Protein AF-A0A9P7C5D3-F1 (afdb_monomer_lite)

pLDDT: mean 80.82, std 14.63, range [47.78, 97.31]

Secondary structure (DSSP, 8-state):
--TTTTTT--SEEEEETTEEEEE--------HHHHTTEEEEEEEEPPTTT-SBEEEEEEE-PPPPP-STT-S---HHHHT-HHHHHTT--

Sequence (90 aa):
MTLNDLIGVPTFEHSQANAFISSVIDYVYVGTEILHKLRNMQITRLHHTWSDHSILQISFTAGRSPTGPGLWRANPVYVTHTTLQEQINS

Structure (mmCIF, N/CA/C/O backbone):
data_AF-A0A9P7C5D3-F1
#
_entry.id   AF-A0A9P7C5D3-F1
#
loop_
_atom_site.group_PDB
_atom_site.id
_atom_site.type_symbol
_atom_site.label_atom_id
_atom_site.label_alt_id
_atom_site.label_comp_id
_atom_site.label_asym_id
_atom_site.label_entity_id
_atom_site.label_seq_id
_atom_site.pdbx_PDB_ins_code
_atom_site.Cartn_x
_atom_site.Cartn_y
_atom_site.Cartn_z
_atom_site.occupancy
_atom_site.B_iso_or_equiv
_atom_site.auth_seq_id
_atom_site.auth_comp_id
_atom_site.auth_asym_id
_atom_site.auth_atom_id
_atom_site.pdbx_PDB_model_num
ATOM 1 N N . MET A 1 1 ? 5.942 -12.297 7.111 1.00 47.78 1 MET A N 1
ATOM 2 C CA . MET A 1 1 ? 6.081 -11.051 6.345 1.00 47.78 1 MET A CA 1
ATOM 3 C C . MET A 1 1 ? 6.360 -9.954 7.355 1.00 47.78 1 MET A C 1
ATOM 5 O O . MET A 1 1 ? 5.492 -9.654 8.169 1.00 47.78 1 MET A O 1
ATOM 9 N N . THR A 1 2 ? 7.607 -9.505 7.439 1.00 56.53 2 THR A N 1
ATOM 10 C CA . THR A 1 2 ? 7.989 -8.371 8.283 1.00 56.53 2 THR A CA 1
ATOM 11 C C . THR A 1 2 ? 7.490 -7.079 7.632 1.00 56.53 2 THR A C 1
ATOM 13 O O . THR A 1 2 ? 7.268 -7.035 6.422 1.00 56.53 2 THR A O 1
ATOM 16 N N . LEU A 1 3 ? 7.279 -6.026 8.425 1.00 62.97 3 LEU A N 1
ATOM 17 C CA . LEU A 1 3 ? 6.712 -4.749 7.964 1.00 62.97 3 LEU A CA 1
ATOM 18 C C . LEU A 1 3 ? 7.494 -4.115 6.789 1.00 62.97 3 LEU A C 1
ATOM 20 O O . LEU A 1 3 ? 6.956 -3.298 6.053 1.00 62.97 3 LEU A O 1
ATOM 24 N N . ASN A 1 4 ? 8.750 -4.513 6.590 1.00 65.56 4 ASN A N 1
ATOM 25 C CA . ASN A 1 4 ? 9.668 -3.871 5.658 1.00 65.56 4 ASN A CA 1
ATOM 26 C C . ASN A 1 4 ? 10.023 -4.734 4.439 1.00 65.56 4 ASN A C 1
ATOM 28 O O . ASN A 1 4 ? 10.822 -4.300 3.616 1.00 65.56 4 ASN A O 1
ATOM 32 N N . ASP A 1 5 ? 9.426 -5.921 4.286 1.00 76.31 5 ASP A N 1
ATOM 33 C CA . ASP A 1 5 ? 9.781 -6.866 3.210 1.00 76.31 5 ASP A CA 1
ATOM 34 C C . ASP A 1 5 ? 9.487 -6.323 1.795 1.00 76.31 5 ASP A C 1
ATOM 36 O O . ASP A 1 5 ? 9.971 -6.871 0.809 1.00 76.31 5 ASP A O 1
ATOM 40 N N . LEU A 1 6 ? 8.686 -5.257 1.684 1.00 84.50 6 LEU A N 1
ATOM 41 C CA . LEU A 1 6 ? 8.295 -4.633 0.414 1.00 84.50 6 LEU A CA 1
ATOM 42 C C . LEU A 1 6 ? 9.035 -3.317 0.128 1.00 84.50 6 LEU A C 1
ATOM 44 O O . LEU A 1 6 ? 8.803 -2.694 -0.909 1.00 84.50 6 LEU A O 1
ATOM 48 N N . ILE A 1 7 ? 9.920 -2.877 1.02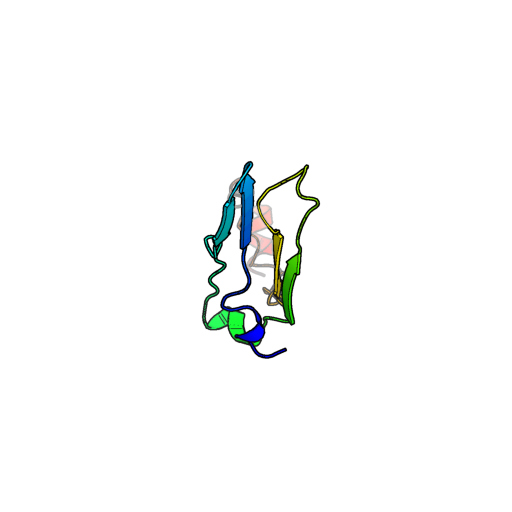7 1.00 84.19 7 ILE A N 1
ATOM 49 C CA . ILE A 1 7 ? 10.716 -1.667 0.808 1.00 84.19 7 ILE A CA 1
ATOM 50 C C . ILE A 1 7 ? 11.676 -1.920 -0.356 1.00 84.19 7 ILE A C 1
ATOM 52 O O . ILE A 1 7 ? 12.467 -2.858 -0.329 1.00 84.19 7 ILE A O 1
ATOM 56 N N . GLY A 1 8 ? 11.613 -1.062 -1.375 1.00 87.88 8 GLY A N 1
ATOM 57 C CA . GLY A 1 8 ? 12.469 -1.166 -2.559 1.00 87.88 8 GLY A CA 1
ATOM 58 C C . GLY A 1 8 ? 11.876 -1.984 -3.707 1.00 87.88 8 GLY A C 1
ATOM 59 O O . GLY A 1 8 ? 12.486 -2.033 -4.772 1.00 87.88 8 GLY A O 1
ATOM 60 N N . VAL A 1 9 ? 10.696 -2.593 -3.534 1.00 92.81 9 VAL A N 1
ATOM 61 C CA . VAL A 1 9 ? 9.984 -3.250 -4.639 1.00 92.81 9 VAL A CA 1
ATOM 62 C C . VAL A 1 9 ? 9.441 -2.176 -5.591 1.00 92.81 9 VAL A C 1
ATOM 64 O O . VAL A 1 9 ? 8.699 -1.302 -5.134 1.00 92.81 9 VAL A O 1
ATOM 67 N N . PRO A 1 10 ? 9.773 -2.219 -6.895 1.00 94.75 10 PRO A N 1
ATOM 68 C CA . PRO A 1 10 ? 9.307 -1.228 -7.855 1.00 94.75 10 PRO A CA 1
ATOM 69 C C . PRO A 1 10 ? 7.786 -1.129 -7.934 1.00 94.75 10 PRO A C 1
ATOM 71 O O . PRO A 1 10 ? 7.068 -2.128 -8.050 1.00 94.75 10 PRO A O 1
ATOM 74 N N . THR A 1 11 ? 7.295 0.106 -7.907 1.00 96.81 11 THR A N 1
ATOM 75 C CA . THR A 1 11 ? 5.868 0.415 -8.050 1.00 96.81 11 THR A CA 1
ATOM 76 C C . THR A 1 11 ? 5.552 0.988 -9.419 1.00 96.81 11 THR A C 1
ATOM 78 O O . THR A 1 11 ? 4.399 0.951 -9.827 1.00 96.81 11 THR A O 1
ATOM 81 N N . PHE A 1 12 ? 6.574 1.433 -10.145 1.00 96.56 12 PHE A N 1
ATOM 82 C CA . PHE A 1 12 ? 6.500 1.900 -11.515 1.00 96.56 12 PHE A CA 1
ATOM 83 C C . PHE A 1 12 ? 7.574 1.208 -12.347 1.00 96.56 12 PHE A C 1
ATOM 85 O O . PHE A 1 12 ? 8.747 1.169 -11.963 1.00 96.56 12 PHE A O 1
ATOM 92 N N . GLU A 1 13 ? 7.181 0.686 -13.502 1.00 95.12 13 GLU A N 1
ATOM 93 C CA . GLU A 1 13 ? 8.108 0.157 -14.489 1.00 95.12 13 GLU A CA 1
ATOM 94 C C . GLU A 1 13 ? 7.635 0.492 -15.899 1.00 95.12 13 GLU A C 1
ATOM 96 O O . GLU A 1 13 ? 6.535 0.114 -16.314 1.00 95.12 13 GLU A O 1
ATOM 101 N N . HIS A 1 14 ? 8.516 1.128 -16.661 1.00 90.25 14 HIS A N 1
ATOM 102 C CA . HIS A 1 14 ? 8.264 1.525 -18.035 1.00 90.25 14 HIS A CA 1
ATOM 103 C C . HIS A 1 14 ? 9.378 1.000 -18.939 1.00 90.25 14 HIS A C 1
ATOM 105 O O . HIS A 1 14 ? 10.565 1.191 -18.666 1.00 90.25 14 HIS A O 1
ATOM 111 N N . SER A 1 15 ? 8.997 0.334 -20.029 1.00 87.25 15 SER A N 1
ATOM 112 C CA . SER A 1 15 ? 9.936 -0.139 -21.043 1.00 87.25 15 SER A CA 1
ATOM 113 C C . SER A 1 15 ? 9.733 0.645 -22.329 1.00 87.25 15 SER A C 1
ATOM 115 O O . SER A 1 15 ? 8.641 0.654 -22.894 1.00 87.25 15 SER A O 1
ATOM 117 N N . GLN A 1 16 ? 10.796 1.292 -22.798 1.00 82.44 16 GLN A N 1
ATOM 118 C CA . GLN A 1 16 ? 10.793 2.045 -24.043 1.00 82.44 16 GLN A CA 1
ATOM 119 C C . GLN A 1 16 ? 12.023 1.655 -24.851 1.00 82.44 16 GLN A C 1
ATOM 121 O O . GLN A 1 16 ? 13.123 1.865 -24.366 1.00 82.44 16 GLN A O 1
ATOM 126 N N . ALA A 1 17 ? 11.824 1.116 -26.059 1.00 78.69 17 ALA A N 1
ATOM 127 C CA . ALA A 1 17 ? 12.789 0.777 -27.123 1.00 78.69 17 ALA A CA 1
A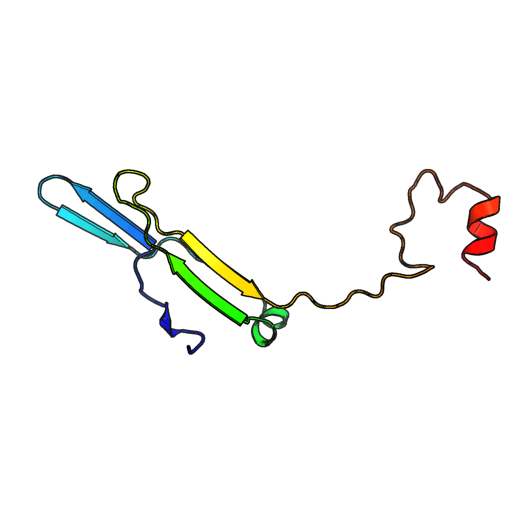TOM 128 C C . ALA A 1 17 ? 14.186 0.235 -26.725 1.00 78.69 17 ALA A C 1
ATOM 130 O O . ALA A 1 17 ? 14.529 -0.860 -27.147 1.00 78.69 17 ALA A O 1
ATOM 131 N N . ASN A 1 18 ? 14.983 0.962 -25.937 1.00 83.69 18 ASN A N 1
ATOM 132 C CA . ASN A 1 18 ? 16.336 0.605 -25.495 1.00 83.69 18 ASN A CA 1
ATOM 133 C C . ASN A 1 18 ? 16.577 0.786 -23.979 1.00 83.69 18 ASN A C 1
ATOM 135 O O . ASN A 1 18 ? 17.718 0.704 -23.530 1.00 83.69 18 ASN A O 1
ATOM 139 N N . ALA A 1 19 ? 15.540 1.066 -23.186 1.00 84.44 19 ALA A N 1
ATOM 140 C CA . ALA A 1 19 ? 15.653 1.314 -21.755 1.00 84.44 19 ALA A CA 1
ATOM 141 C C . ALA A 1 19 ? 14.499 0.673 -20.974 1.00 84.44 19 ALA A C 1
ATOM 143 O O . ALA A 1 19 ? 13.337 0.700 -21.385 1.00 84.44 19 ALA A O 1
ATOM 144 N N . PHE A 1 20 ? 14.843 0.122 -19.813 1.00 89.62 20 PHE A N 1
ATOM 145 C CA . PHE A 1 20 ? 13.895 -0.278 -18.785 1.00 89.62 20 PHE A CA 1
ATOM 146 C C . PHE A 1 20 ? 14.094 0.644 -17.588 1.00 89.62 20 PHE A C 1
ATOM 148 O O . PHE A 1 20 ? 15.180 0.693 -17.008 1.00 89.62 20 PHE A O 1
ATOM 155 N N . ILE A 1 21 ? 13.059 1.405 -17.258 1.00 91.81 21 ILE A N 1
ATOM 156 C CA . ILE A 1 21 ? 13.036 2.297 -16.105 1.00 91.81 21 ILE A CA 1
ATOM 157 C C . ILE A 1 21 ? 12.201 1.613 -15.037 1.00 91.81 21 ILE A C 1
ATOM 159 O O . ILE A 1 21 ? 11.084 1.184 -15.309 1.00 91.81 21 ILE A O 1
ATOM 163 N N . SER A 1 22 ? 12.745 1.529 -13.829 1.00 94.81 22 SER A N 1
ATOM 164 C CA . SER A 1 22 ? 12.087 0.927 -12.677 1.00 94.81 22 SER A CA 1
ATOM 165 C C . SER A 1 22 ? 12.329 1.806 -11.460 1.00 94.81 22 SER A C 1
ATOM 167 O O . SER A 1 22 ? 13.470 2.193 -11.188 1.00 94.81 22 SER A O 1
ATOM 169 N N . SER A 1 23 ? 11.259 2.185 -10.768 1.00 95.94 23 SER A N 1
ATOM 170 C CA . SER A 1 23 ? 11.334 3.101 -9.634 1.00 95.94 23 SER A CA 1
ATOM 171 C C . SER A 1 23 ? 10.276 2.801 -8.573 1.00 95.94 23 SER A C 1
ATOM 173 O O . SER A 1 23 ? 9.252 2.157 -8.814 1.00 95.94 23 SER A O 1
ATOM 175 N N . VAL A 1 24 ? 10.559 3.265 -7.356 1.00 96.75 24 VAL A N 1
ATOM 176 C CA . VAL A 1 24 ? 9.647 3.216 -6.209 1.00 96.75 24 VAL A CA 1
ATOM 177 C C . VAL A 1 24 ? 9.142 4.633 -5.981 1.00 96.75 24 VAL A C 1
ATOM 179 O O . VAL A 1 24 ? 9.855 5.468 -5.420 1.00 96.75 24 VAL A O 1
ATOM 182 N N . ILE A 1 25 ? 7.947 4.928 -6.484 1.00 95.94 25 ILE A N 1
ATOM 183 C CA . ILE A 1 25 ? 7.379 6.286 -6.458 1.00 95.94 25 ILE A CA 1
ATOM 184 C C . ILE A 1 25 ? 6.014 6.358 -5.772 1.00 95.94 25 ILE A C 1
ATOM 186 O O . ILE A 1 25 ? 5.566 7.450 -5.434 1.00 95.94 25 ILE A O 1
ATOM 190 N N . ASP A 1 26 ? 5.404 5.208 -5.488 1.00 95.56 26 ASP A N 1
ATOM 191 C CA . ASP A 1 26 ? 4.124 5.103 -4.796 1.00 95.56 26 ASP A CA 1
ATOM 192 C C . ASP A 1 26 ? 4.341 4.633 -3.355 1.00 95.56 26 ASP A C 1
ATOM 194 O O . ASP A 1 26 ? 5.029 3.643 -3.104 1.00 95.56 26 ASP A O 1
ATOM 198 N N . TYR A 1 27 ? 3.738 5.338 -2.396 1.00 92.94 27 TYR A N 1
ATOM 199 C CA . TYR A 1 27 ? 3.926 5.082 -0.969 1.00 92.94 27 TYR A CA 1
ATOM 200 C C . TYR A 1 27 ? 2.597 5.122 -0.220 1.00 92.94 27 TYR A C 1
ATOM 202 O O . TYR A 1 27 ? 1.743 5.971 -0.474 1.00 92.94 27 TYR A O 1
ATOM 210 N N . VAL A 1 28 ? 2.448 4.231 0.761 1.00 90.94 28 VAL A N 1
ATOM 211 C CA . VAL A 1 28 ? 1.328 4.235 1.707 1.00 90.94 28 VAL A CA 1
ATOM 212 C C . VAL A 1 28 ? 1.890 4.395 3.112 1.00 90.94 28 VAL A C 1
ATOM 214 O O . VAL A 1 28 ? 2.617 3.532 3.600 1.00 90.94 28 VAL A O 1
ATOM 217 N N . TYR A 1 29 ? 1.539 5.498 3.770 1.00 89.00 29 TYR A N 1
ATOM 218 C CA . TYR A 1 29 ? 1.922 5.772 5.153 1.00 89.00 29 TYR A CA 1
ATOM 219 C C . TYR A 1 29 ? 0.750 5.485 6.087 1.00 89.00 29 TYR A C 1
ATOM 221 O O . TYR A 1 29 ? -0.396 5.821 5.791 1.00 89.00 29 TYR A O 1
ATOM 229 N N . VAL A 1 30 ? 1.040 4.880 7.237 1.00 86.81 30 VAL A N 1
ATOM 230 C CA . VAL A 1 30 ? 0.044 4.573 8.269 1.00 86.81 30 VAL A CA 1
ATOM 231 C C . VAL A 1 30 ? 0.488 5.142 9.609 1.00 86.81 30 VAL A C 1
ATOM 233 O O . VAL A 1 30 ? 1.674 5.145 9.932 1.00 86.81 30 VAL A O 1
ATOM 236 N N . GLY A 1 31 ? -0.473 5.625 10.398 1.00 88.75 31 GLY A N 1
ATOM 237 C CA . GLY A 1 31 ? -0.200 6.081 11.758 1.00 88.75 31 GLY A CA 1
ATOM 238 C C . GLY A 1 31 ? 0.232 4.928 12.666 1.00 88.75 31 GLY A C 1
ATOM 239 O O . GLY A 1 31 ? -0.188 3.781 12.481 1.00 88.75 31 GLY A O 1
ATOM 240 N N . THR A 1 32 ? 1.015 5.245 13.696 1.00 87.62 32 THR A N 1
ATOM 241 C CA . THR A 1 32 ? 1.461 4.309 14.746 1.00 87.62 32 THR A CA 1
ATOM 242 C C . THR A 1 32 ? 0.299 3.532 15.370 1.00 87.62 32 THR A C 1
ATOM 244 O O . THR A 1 32 ? 0.399 2.330 15.615 1.00 87.62 32 THR A O 1
ATOM 247 N N . GLU A 1 33 ? -0.855 4.184 15.506 1.00 84.88 33 GLU A N 1
ATOM 248 C CA . GLU A 1 33 ? -2.090 3.612 16.061 1.00 84.88 33 GLU A CA 1
ATOM 249 C C . GLU A 1 33 ? -2.723 2.518 15.183 1.00 84.88 33 GLU A C 1
ATOM 251 O O . GLU A 1 33 ? -3.553 1.734 15.644 1.00 84.88 33 GLU A O 1
ATOM 256 N N . ILE A 1 34 ? -2.388 2.482 13.892 1.00 85.75 34 ILE A N 1
ATOM 257 C CA . ILE A 1 34 ? -2.913 1.512 12.919 1.00 85.75 34 ILE A CA 1
ATOM 258 C C . ILE A 1 34 ? -1.920 0.365 12.723 1.00 85.75 34 ILE A C 1
ATOM 260 O O . ILE A 1 34 ? -2.318 -0.730 12.328 1.00 85.75 34 ILE A O 1
ATOM 264 N N . LEU A 1 35 ? -0.646 0.575 13.064 1.00 87.56 35 LEU A N 1
ATOM 265 C CA . LEU A 1 35 ? 0.434 -0.369 12.801 1.00 87.56 35 LEU A CA 1
ATOM 266 C C . LEU A 1 35 ? 0.170 -1.759 13.397 1.00 87.56 35 LEU A C 1
ATOM 268 O O . LEU A 1 35 ? 0.290 -2.767 12.708 1.00 87.56 35 LEU A O 1
ATOM 272 N N . HIS A 1 36 ? -0.285 -1.814 14.649 1.00 87.31 36 HIS A N 1
ATOM 273 C CA . HIS A 1 36 ? -0.621 -3.070 15.330 1.00 87.31 36 HIS A CA 1
ATOM 274 C C . HIS A 1 36 ? -1.897 -3.746 14.793 1.00 87.31 36 HIS A C 1
ATOM 276 O O . HIS A 1 36 ? -2.198 -4.885 15.147 1.00 87.31 36 HIS A O 1
ATOM 282 N N . LYS A 1 37 ? -2.672 -3.049 13.953 1.00 90.00 37 LYS A N 1
ATOM 283 C CA . LYS A 1 37 ? -3.892 -3.558 13.310 1.00 90.00 37 LYS A CA 1
ATOM 284 C C . LYS A 1 37 ? -3.651 -3.991 11.870 1.00 90.00 37 LYS A C 1
ATOM 286 O O . LYS A 1 37 ? -4.566 -4.552 11.263 1.00 90.00 37 LYS A O 1
ATOM 291 N N . LEU A 1 38 ? -2.468 -3.733 11.319 1.00 90.69 38 LEU A N 1
ATOM 292 C CA . LEU A 1 38 ? -2.106 -4.125 9.968 1.00 90.69 38 LEU A CA 1
ATOM 293 C C . LEU A 1 38 ? -2.072 -5.655 9.863 1.00 90.69 38 LEU A C 1
ATOM 295 O O . LEU A 1 38 ? -1.511 -6.348 10.709 1.00 90.69 38 LEU A O 1
ATOM 299 N N . ARG A 1 39 ? -2.732 -6.188 8.838 1.00 91.50 39 ARG A N 1
ATOM 300 C CA . ARG A 1 39 ? -2.866 -7.630 8.592 1.00 91.50 39 ARG A CA 1
ATOM 301 C C . ARG A 1 39 ? -2.077 -8.077 7.385 1.00 91.50 39 ARG A C 1
ATOM 303 O O . ARG A 1 39 ? -1.492 -9.152 7.421 1.00 91.50 39 ARG A O 1
ATOM 310 N N . ASN A 1 40 ? -2.092 -7.271 6.331 1.00 89.75 40 ASN A N 1
ATOM 311 C CA . ASN A 1 40 ? -1.418 -7.605 5.092 1.00 89.75 40 ASN A CA 1
ATOM 312 C C . ASN A 1 40 ? -0.967 -6.346 4.356 1.00 89.75 40 ASN A C 1
ATOM 314 O O . ASN A 1 40 ? -1.633 -5.309 4.424 1.00 89.75 40 ASN A O 1
ATOM 318 N N . MET A 1 41 ? 0.131 -6.483 3.622 1.00 91.69 41 MET A N 1
ATOM 319 C CA . MET A 1 41 ? 0.601 -5.530 2.627 1.00 91.69 41 MET A CA 1
ATOM 320 C C . MET A 1 41 ? 1.001 -6.306 1.384 1.00 91.69 41 MET A C 1
ATOM 322 O O . MET A 1 41 ? 1.621 -7.362 1.485 1.00 91.69 41 MET A O 1
ATOM 326 N N . GLN A 1 42 ? 0.647 -5.794 0.217 1.00 93.19 42 GLN A N 1
ATOM 327 C CA . GLN A 1 42 ? 0.930 -6.464 -1.040 1.00 93.19 42 GLN A CA 1
ATOM 328 C C . GLN A 1 42 ? 1.151 -5.442 -2.146 1.00 93.19 42 GLN A C 1
ATOM 330 O O . GLN A 1 42 ? 0.448 -4.436 -2.223 1.00 93.19 42 GLN A O 1
ATOM 335 N N . ILE A 1 43 ? 2.096 -5.749 -3.027 1.00 95.25 43 ILE A N 1
ATO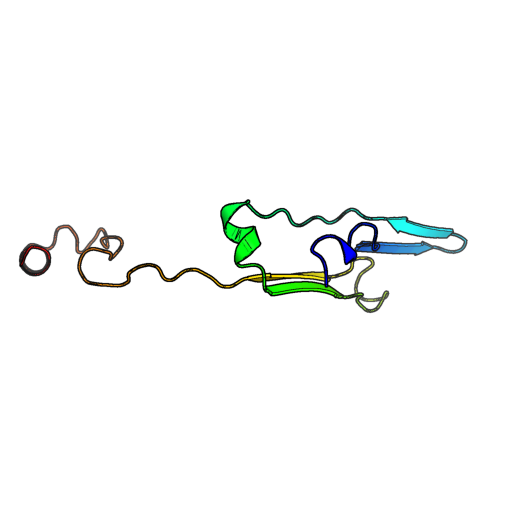M 336 C CA . ILE A 1 43 ? 2.275 -5.068 -4.304 1.00 95.25 43 ILE A CA 1
ATOM 337 C C . ILE A 1 43 ? 1.873 -6.059 -5.392 1.00 95.25 43 ILE A C 1
ATOM 339 O O . ILE A 1 43 ? 2.377 -7.181 -5.431 1.00 95.25 43 ILE A O 1
ATOM 343 N N . THR A 1 44 ? 0.933 -5.666 -6.246 1.00 95.56 44 THR A N 1
ATOM 344 C CA . THR A 1 44 ? 0.452 -6.495 -7.355 1.00 95.56 44 THR A CA 1
ATOM 345 C C . THR A 1 44 ? 0.816 -5.831 -8.667 1.00 95.56 44 THR A C 1
ATOM 347 O O . THR A 1 44 ? 0.292 -4.765 -8.994 1.00 95.56 44 THR A O 1
ATOM 350 N N . ARG A 1 45 ? 1.706 -6.470 -9.429 1.00 94.12 45 ARG A N 1
ATOM 351 C CA . ARG A 1 45 ? 2.060 -6.004 -10.767 1.00 94.12 45 ARG A CA 1
ATOM 352 C C . ARG A 1 45 ? 0.899 -6.269 -11.719 1.00 94.12 45 ARG A C 1
ATOM 354 O O . ARG A 1 45 ? 0.395 -7.389 -11.800 1.00 94.12 45 ARG A O 1
ATOM 361 N N . LEU A 1 46 ? 0.474 -5.229 -12.423 1.00 94.00 46 LEU A N 1
ATOM 362 C CA . LEU A 1 46 ? -0.521 -5.341 -13.481 1.00 94.00 46 LEU A CA 1
ATOM 363 C C . LEU A 1 46 ? 0.136 -5.711 -14.808 1.00 94.00 46 LEU A C 1
ATOM 365 O O . LEU A 1 46 ? 1.344 -5.562 -14.990 1.00 94.00 46 LEU A O 1
ATOM 369 N N . HIS A 1 47 ? -0.675 -6.183 -15.753 1.00 92.25 47 HIS A N 1
ATOM 370 C CA . HIS A 1 47 ? -0.198 -6.393 -17.110 1.00 92.25 47 HIS A CA 1
ATOM 371 C C . HIS A 1 47 ? 0.298 -5.061 -17.696 1.00 92.25 47 HIS A C 1
ATOM 373 O O . HIS A 1 47 ? -0.404 -4.052 -17.633 1.00 92.25 47 HIS A O 1
ATOM 379 N N . HIS A 1 48 ? 1.494 -5.065 -18.288 1.00 89.25 48 HIS A N 1
ATOM 380 C CA . HIS A 1 48 ? 2.195 -3.854 -18.733 1.00 89.25 48 HIS A CA 1
ATOM 381 C C . HIS A 1 48 ? 1.422 -3.025 -19.773 1.00 89.25 48 HIS A C 1
ATOM 383 O O . HIS A 1 48 ? 1.634 -1.825 -19.885 1.00 89.25 48 HIS A O 1
ATOM 389 N N . THR A 1 49 ? 0.509 -3.641 -20.531 1.00 92.00 49 THR A N 1
ATOM 390 C CA . THR A 1 49 ? -0.349 -2.923 -21.491 1.00 92.00 49 THR A CA 1
ATOM 391 C C . THR A 1 49 ? -1.495 -2.158 -20.831 1.00 92.00 49 THR A C 1
ATOM 393 O O . THR A 1 49 ? -2.170 -1.387 -21.504 1.00 92.00 49 THR A O 1
ATOM 396 N N . TRP A 1 50 ? -1.785 -2.423 -19.556 1.00 94.56 50 TRP A N 1
ATOM 397 C CA . TRP A 1 50 ? -2.854 -1.756 -18.810 1.00 94.56 50 TRP A CA 1
ATOM 398 C C . TRP A 1 50 ? -2.314 -0.616 -17.961 1.00 94.56 50 TRP A C 1
ATOM 400 O O . TRP A 1 50 ? -2.974 0.410 -17.836 1.00 94.56 50 TRP A O 1
ATOM 410 N N . SER A 1 51 ? -1.143 -0.815 -17.356 1.00 95.62 51 SER A N 1
ATOM 411 C CA . SER A 1 51 ? -0.493 0.185 -16.519 1.00 95.62 51 SER A CA 1
ATOM 412 C C . SER A 1 51 ? 0.995 -0.118 -16.359 1.00 95.62 51 SER A C 1
ATOM 414 O O . SER A 1 51 ? 1.410 -1.269 -16.178 1.00 95.62 51 SER A O 1
ATOM 416 N N . ASP A 1 52 ? 1.802 0.932 -16.357 1.00 95.44 52 ASP A N 1
ATOM 417 C CA . ASP A 1 52 ? 3.191 0.912 -15.908 1.00 95.44 52 ASP A CA 1
ATOM 418 C C . ASP A 1 52 ? 3.311 0.934 -14.375 1.00 95.44 52 ASP A C 1
ATOM 420 O O . ASP A 1 52 ? 4.376 0.610 -13.855 1.00 95.44 52 ASP A O 1
ATOM 424 N N . HIS A 1 53 ? 2.219 1.174 -13.641 1.00 97.31 53 HIS A N 1
ATOM 425 C CA . HIS A 1 53 ? 2.182 1.097 -12.180 1.00 97.31 53 HIS A CA 1
ATOM 426 C C . HIS A 1 53 ? 1.692 -0.256 -11.632 1.00 97.31 53 HIS A C 1
ATOM 428 O O . HIS A 1 53 ? 0.854 -0.955 -12.215 1.00 97.31 53 HIS A O 1
ATOM 434 N N . SER A 1 54 ? 2.199 -0.607 -10.453 1.00 96.69 54 SER A N 1
ATOM 435 C CA . SER A 1 54 ? 1.724 -1.693 -9.596 1.00 96.69 54 SER A CA 1
ATOM 436 C C . SER A 1 54 ? 0.645 -1.194 -8.631 1.00 96.69 54 SER A C 1
ATOM 438 O O . SER A 1 54 ? 0.667 -0.051 -8.183 1.00 96.69 54 SER A O 1
ATOM 440 N N . ILE A 1 55 ? -0.281 -2.072 -8.245 1.00 96.75 55 ILE A N 1
ATOM 441 C CA . ILE A 1 55 ? -1.267 -1.778 -7.199 1.00 96.75 55 ILE A CA 1
ATOM 442 C C . ILE A 1 55 ? -0.647 -2.043 -5.830 1.00 96.75 55 ILE A C 1
ATOM 444 O O . ILE A 1 55 ? -0.206 -3.160 -5.556 1.00 96.75 55 ILE A O 1
ATOM 448 N N . LEU A 1 56 ? -0.687 -1.041 -4.954 1.00 95.75 56 LEU A N 1
ATOM 449 C CA . LEU A 1 56 ? -0.340 -1.173 -3.542 1.00 95.75 56 LEU A CA 1
ATOM 450 C C . LEU A 1 56 ? -1.613 -1.430 -2.741 1.00 95.75 56 LEU A C 1
ATOM 452 O O . LEU A 1 56 ? -2.558 -0.644 -2.780 1.00 95.75 56 LEU A O 1
ATOM 456 N N . GLN A 1 57 ? -1.629 -2.522 -1.988 1.00 94.88 57 GLN A N 1
ATOM 457 C CA . GLN A 1 57 ? -2.753 -2.900 -1.148 1.00 94.88 57 GLN A CA 1
ATOM 458 C C . GLN A 1 57 ? -2.302 -3.034 0.299 1.00 94.88 57 GLN A C 1
ATOM 460 O O . GLN A 1 57 ? -1.345 -3.746 0.601 1.00 94.88 57 GLN A O 1
ATOM 465 N N . ILE A 1 58 ? -3.052 -2.407 1.201 1.00 92.50 58 ILE A N 1
ATOM 466 C CA . ILE A 1 58 ? -2.955 -2.647 2.638 1.00 92.50 58 ILE A CA 1
ATOM 467 C C . ILE A 1 58 ? -4.285 -3.172 3.162 1.00 92.50 58 ILE A C 1
ATOM 469 O O . ILE A 1 58 ? -5.360 -2.805 2.690 1.00 92.50 58 ILE A O 1
ATOM 473 N N . SER A 1 59 ? -4.228 -4.039 4.161 1.00 92.62 59 SER A N 1
ATOM 474 C CA . SER A 1 59 ? -5.410 -4.492 4.887 1.00 92.62 59 SER A CA 1
ATOM 475 C C . SER A 1 59 ? -5.140 -4.376 6.371 1.00 92.62 59 SER A C 1
ATOM 477 O O . SER A 1 59 ? -4.108 -4.840 6.854 1.00 92.62 59 SER A O 1
ATOM 479 N N . PHE A 1 60 ? -6.066 -3.774 7.107 1.00 91.50 60 PHE A N 1
ATOM 480 C CA . PHE A 1 60 ? -5.974 -3.619 8.552 1.00 91.50 60 PHE A CA 1
ATOM 481 C C . PHE A 1 60 ? -7.324 -3.911 9.201 1.00 91.50 60 PHE A C 1
ATOM 483 O O . PHE A 1 60 ? -8.381 -3.795 8.582 1.00 91.50 60 PHE A O 1
ATOM 490 N N . THR A 1 61 ? -7.301 -4.305 10.469 1.00 89.81 61 THR A N 1
ATOM 491 C CA . THR A 1 61 ? -8.524 -4.471 11.251 1.00 89.81 61 THR A CA 1
ATOM 492 C C . THR A 1 61 ? -9.007 -3.104 11.725 1.00 89.81 61 THR A C 1
ATOM 494 O O . THR A 1 61 ? -8.354 -2.466 12.548 1.00 89.81 61 THR A O 1
ATOM 497 N N . ALA A 1 62 ? -10.161 -2.648 11.241 1.00 81.94 62 ALA A N 1
ATOM 498 C CA . ALA A 1 62 ? -10.807 -1.467 11.802 1.00 81.94 62 ALA A CA 1
ATOM 499 C C . ALA A 1 62 ? -11.236 -1.739 13.255 1.00 81.94 62 ALA A C 1
ATOM 501 O O . ALA A 1 62 ? -11.710 -2.827 13.591 1.00 81.94 62 ALA A O 1
ATOM 502 N N . GLY A 1 63 ? -11.040 -0.754 14.135 1.00 75.69 63 GLY A N 1
ATOM 503 C CA . GLY A 1 63 ? -11.534 -0.839 15.508 1.00 75.69 63 GLY A CA 1
ATOM 504 C C . GLY A 1 63 ? -13.062 -0.860 15.547 1.00 75.69 63 GLY A C 1
ATOM 505 O O . GLY A 1 63 ? -13.727 -0.408 14.617 1.00 75.69 63 GLY A O 1
ATOM 506 N N . ARG A 1 64 ? -13.626 -1.353 16.650 1.00 72.44 64 ARG A N 1
ATOM 507 C CA . ARG A 1 64 ? -15.056 -1.198 16.921 1.00 72.44 64 ARG A CA 1
ATOM 508 C C . ARG A 1 64 ? -15.268 0.189 17.514 1.00 72.44 64 ARG A C 1
ATOM 510 O O . ARG A 1 64 ? -14.739 0.474 18.583 1.00 72.44 64 ARG A O 1
ATOM 517 N N . SER A 1 65 ? -16.019 1.042 16.827 1.00 69.06 65 SER A N 1
ATOM 518 C CA . SER A 1 65 ? -16.630 2.191 17.492 1.00 69.06 65 SER A CA 1
ATOM 519 C C . SER A 1 65 ? -17.857 1.687 18.242 1.00 69.06 65 SER A C 1
ATOM 521 O O . SER A 1 65 ? -18.596 0.873 17.673 1.00 69.06 65 SER A O 1
ATOM 523 N N 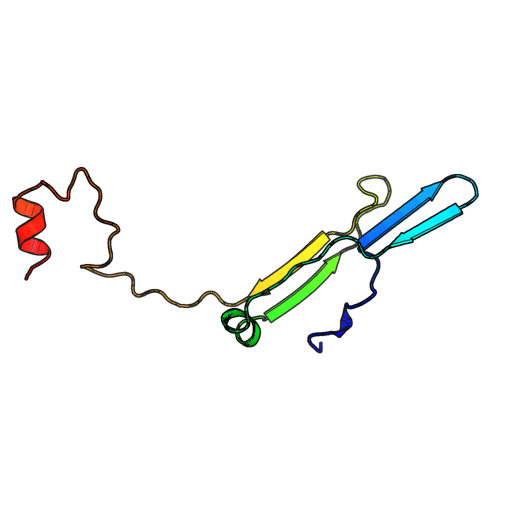. PRO A 1 66 ? -18.123 2.150 19.475 1.00 65.50 66 PRO A N 1
ATOM 524 C CA . PRO A 1 66 ? -19.446 1.969 20.038 1.00 65.50 66 PRO A CA 1
ATOM 525 C C . PRO A 1 66 ? -20.457 2.556 19.043 1.00 65.50 66 PRO A C 1
ATOM 527 O O . PRO A 1 66 ? -20.287 3.655 18.513 1.00 65.50 66 PRO A O 1
ATOM 530 N N . THR A 1 67 ? -21.440 1.741 18.687 1.00 65.25 67 THR A N 1
ATOM 531 C CA . THR A 1 67 ? -22.585 2.117 17.863 1.00 65.25 67 THR A CA 1
ATOM 532 C C . THR A 1 67 ? -23.790 1.805 18.731 1.00 65.25 67 THR A C 1
ATOM 534 O O . THR A 1 67 ? -24.066 0.650 19.040 1.00 65.25 67 THR A O 1
ATOM 537 N N . GLY A 1 68 ? -24.421 2.849 19.256 1.00 62.12 68 GLY A N 1
ATOM 538 C CA . GLY A 1 68 ? -25.486 2.726 20.242 1.00 62.12 68 GLY A CA 1
ATOM 539 C C . GLY A 1 68 ? -26.199 4.060 20.469 1.00 62.12 68 GLY A C 1
ATOM 540 O O . GLY A 1 68 ? -25.761 5.084 19.926 1.00 62.12 68 GLY A O 1
ATOM 541 N N . PRO A 1 69 ? -27.305 4.059 21.232 1.00 53.81 69 PRO A N 1
ATOM 542 C CA . PRO A 1 69 ? -28.006 5.279 21.632 1.00 53.81 69 PRO A CA 1
ATOM 543 C C . PRO A 1 69 ? -27.024 6.306 22.226 1.00 53.81 69 PRO A C 1
ATOM 545 O O . PRO A 1 69 ? -26.123 5.935 22.974 1.00 53.81 69 PRO A O 1
ATOM 548 N N . GLY A 1 70 ? -27.130 7.575 21.820 1.00 57.81 70 GLY A N 1
ATOM 549 C CA . GLY A 1 70 ? -26.198 8.650 22.208 1.00 57.81 70 GLY A CA 1
ATOM 550 C C . GLY A 1 70 ? -24.981 8.863 21.288 1.00 57.81 70 GLY A C 1
ATOM 551 O O . GLY A 1 70 ? -24.304 9.878 21.413 1.00 57.81 70 GLY A O 1
ATOM 552 N N . LEU A 1 71 ? -24.714 7.965 20.327 1.00 59.66 71 LEU A N 1
ATOM 553 C CA . LEU A 1 71 ? -23.590 8.080 19.371 1.00 59.66 71 LEU A CA 1
ATOM 554 C C . LEU A 1 71 ? -24.018 8.280 17.913 1.00 59.66 71 LEU A C 1
ATOM 556 O O . LEU A 1 71 ? -23.180 8.299 17.007 1.00 59.66 71 LEU A O 1
ATOM 560 N N . TRP A 1 72 ? -25.315 8.460 17.666 1.00 56.16 72 TRP A N 1
ATOM 561 C CA . TRP A 1 72 ? -25.763 8.966 16.376 1.00 56.16 72 TRP A CA 1
ATOM 562 C C . TRP A 1 72 ? -25.139 10.346 16.191 1.00 56.16 72 TRP A C 1
ATOM 564 O O . TRP A 1 72 ? -25.306 11.220 17.041 1.00 56.16 72 TRP A O 1
ATOM 574 N N . ARG A 1 73 ? -24.424 10.559 15.078 1.00 61.59 73 ARG A N 1
ATOM 575 C CA . ARG A 1 73 ? -24.191 11.921 14.592 1.00 61.59 73 ARG A CA 1
ATOM 576 C C . ARG A 1 73 ? -25.580 12.507 14.442 1.00 61.59 73 ARG A C 1
ATOM 578 O O . ARG A 1 73 ? -26.320 12.071 13.563 1.00 61.59 73 ARG A O 1
ATOM 585 N N . ALA A 1 74 ? -25.958 13.352 15.391 1.00 57.19 74 ALA A N 1
ATOM 586 C CA . ALA A 1 74 ? -27.300 13.866 15.513 1.00 57.19 74 ALA A CA 1
ATOM 587 C C . ALA A 1 74 ? -27.724 14.369 14.133 1.00 57.19 74 ALA A C 1
ATOM 589 O O . ALA A 1 74 ? -27.082 15.261 13.577 1.00 57.19 74 ALA A O 1
ATOM 590 N N . ASN A 1 75 ? -28.728 13.728 13.531 1.00 57.97 75 ASN A N 1
ATOM 591 C CA . ASN A 1 75 ? -29.279 14.236 12.289 1.00 57.97 75 ASN A CA 1
ATOM 592 C C . ASN A 1 75 ? -29.774 15.653 12.619 1.00 57.97 75 ASN A C 1
ATOM 594 O O . ASN A 1 75 ? -30.613 15.773 13.517 1.00 57.97 75 ASN A O 1
ATOM 598 N N . PRO A 1 76 ? -29.267 16.713 11.964 1.00 62.97 76 PRO A N 1
ATOM 599 C CA . PRO A 1 76 ? -29.598 18.088 12.334 1.00 62.97 76 PRO A CA 1
ATOM 600 C C . PRO A 1 76 ? -31.107 18.349 12.342 1.00 62.97 76 PRO A C 1
ATOM 602 O O . PRO A 1 76 ? -31.592 19.151 13.132 1.00 62.97 76 PRO A O 1
A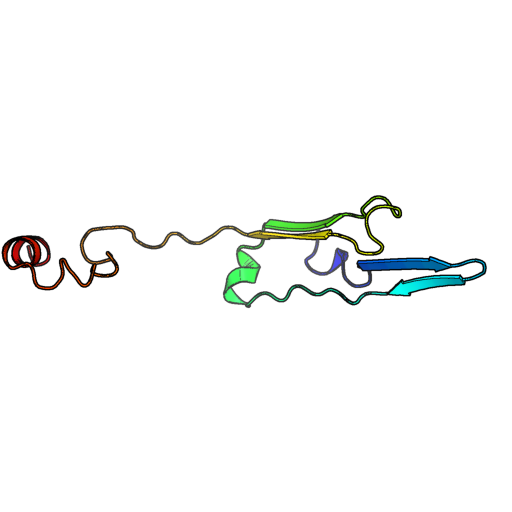TOM 605 N N . VAL A 1 77 ? -31.850 17.618 11.504 1.00 64.12 77 VAL A N 1
ATOM 606 C CA . VAL A 1 77 ? -33.313 17.678 11.415 1.00 64.12 77 VAL A CA 1
ATOM 607 C C . VAL A 1 77 ? -33.991 17.065 12.642 1.00 64.12 77 VAL A C 1
ATOM 609 O O . VAL A 1 77 ? -35.035 17.543 13.071 1.00 64.12 77 VAL A O 1
ATOM 612 N N . TYR A 1 78 ? -33.410 16.018 13.228 1.00 62.06 78 TYR A N 1
ATOM 613 C CA . TYR A 1 78 ? -33.986 15.324 14.384 1.00 62.06 78 TYR A CA 1
ATOM 614 C C . TYR A 1 78 ? -33.478 15.862 15.721 1.00 62.06 78 TYR A C 1
ATOM 616 O O . TYR A 1 78 ? -34.124 15.635 16.739 1.00 62.06 78 TYR A O 1
ATOM 624 N N . VAL A 1 79 ? -32.377 16.623 15.733 1.00 66.31 79 VAL A N 1
ATOM 625 C CA . VAL A 1 79 ? -31.880 17.286 16.950 1.00 66.31 79 VAL A CA 1
ATOM 626 C C . VAL A 1 79 ? -32.879 18.280 17.519 1.00 66.31 79 VAL A C 1
ATOM 628 O O . VAL A 1 79 ? -32.894 18.481 18.724 1.00 66.31 79 VAL A O 1
ATOM 631 N N . THR A 1 80 ? -33.717 18.889 16.684 1.00 70.06 80 THR A N 1
ATOM 632 C CA . THR A 1 80 ? -34.728 19.863 17.116 1.00 70.06 80 THR A CA 1
ATOM 633 C C . THR A 1 80 ? -36.092 19.229 17.394 1.00 70.06 80 THR A C 1
ATOM 635 O O . THR A 1 80 ? -37.014 19.926 17.812 1.00 70.06 80 THR A O 1
ATOM 638 N N . HIS A 1 81 ? -36.244 17.917 17.180 1.00 71.00 81 HIS A N 1
ATOM 639 C CA . HIS A 1 81 ? -37.518 17.227 17.347 1.00 71.00 81 HIS A CA 1
ATOM 640 C C . HIS A 1 81 ? -37.721 16.824 18.814 1.00 71.00 81 HIS A C 1
ATOM 642 O O . HIS A 1 81 ? -37.105 15.879 19.309 1.00 71.00 81 HIS A O 1
ATOM 648 N N . THR A 1 82 ? -38.606 17.535 19.512 1.00 70.12 82 THR A N 1
ATOM 649 C CA . THR A 1 82 ? -38.812 17.446 20.971 1.00 70.12 82 THR A CA 1
ATOM 650 C C . THR A 1 82 ? -39.081 16.028 21.479 1.00 70.12 82 THR A C 1
ATOM 652 O O . THR A 1 82 ? -38.464 15.596 22.445 1.00 70.12 82 THR A O 1
ATOM 655 N N . THR A 1 83 ? -39.912 15.252 20.784 1.00 70.50 83 THR A N 1
ATOM 656 C CA . THR A 1 83 ? -40.257 13.868 21.169 1.00 70.50 83 THR A CA 1
ATOM 657 C C . THR A 1 83 ? -39.090 12.882 21.089 1.00 70.50 83 THR A C 1
ATOM 659 O O . THR A 1 83 ? -39.084 11.881 21.797 1.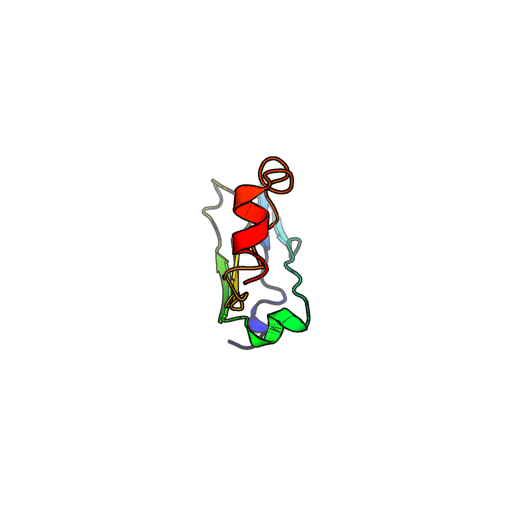00 70.50 83 THR A O 1
ATOM 662 N N . LEU A 1 84 ? -38.100 13.137 20.228 1.00 64.69 84 LEU A N 1
ATOM 663 C CA . LEU A 1 84 ? -36.934 12.261 20.085 1.00 64.69 84 LEU A CA 1
ATOM 664 C C . LEU A 1 84 ? -35.821 12.633 21.075 1.00 64.69 84 LEU A C 1
ATOM 666 O O . LEU A 1 84 ? -35.049 11.763 21.466 1.00 64.69 84 LEU A O 1
ATOM 670 N N . GLN A 1 85 ? -35.760 13.892 21.528 1.00 63.88 85 GLN A N 1
ATOM 671 C CA . GLN A 1 85 ? -34.822 14.316 22.574 1.00 63.88 85 GLN A CA 1
ATOM 672 C C . GLN A 1 85 ? -35.086 13.618 23.915 1.00 63.88 85 GLN A C 1
ATOM 674 O O . GLN A 1 85 ? -34.142 13.256 24.615 1.00 63.88 85 GLN A O 1
ATOM 679 N N . GLU A 1 86 ? -36.352 13.391 24.269 1.00 64.50 86 GLU A N 1
ATOM 680 C CA . GLU A 1 86 ? -36.734 12.732 25.527 1.00 64.50 86 GLU A CA 1
ATOM 681 C C . GLU A 1 86 ? -36.236 11.277 25.600 1.00 64.50 86 GLU A C 1
ATOM 683 O O . GLU A 1 86 ? -35.820 10.811 26.660 1.00 64.50 86 GLU A O 1
ATOM 688 N N . GLN A 1 87 ? -36.181 10.585 24.458 1.00 62.78 87 GLN A N 1
ATOM 689 C CA . GLN A 1 87 ? -35.674 9.210 24.354 1.00 62.78 87 GLN A CA 1
ATOM 690 C C . GLN A 1 87 ? -34.141 9.107 24.369 1.00 62.78 87 GLN A C 1
ATOM 692 O O . GLN A 1 87 ? -33.608 8.013 24.519 1.00 62.78 87 GLN A O 1
ATOM 697 N N . ILE A 1 88 ? -33.422 10.219 24.185 1.00 59.31 88 ILE A N 1
ATOM 698 C CA . ILE A 1 88 ? -31.950 10.249 24.244 1.00 59.31 88 ILE A CA 1
ATOM 699 C C . ILE A 1 88 ? -31.454 10.413 25.691 1.00 59.31 88 ILE A C 1
ATOM 701 O O . ILE A 1 88 ? -30.354 9.968 26.007 1.00 59.31 88 ILE A O 1
ATOM 705 N N . ASN A 1 89 ? -32.252 11.039 26.561 1.00 54.38 89 ASN A N 1
ATOM 706 C CA . ASN A 1 89 ? -31.878 11.385 27.938 1.00 54.38 89 ASN A CA 1
ATOM 707 C C . ASN A 1 89 ? -32.441 10.423 29.007 1.00 54.38 89 ASN A C 1
ATOM 709 O O . ASN A 1 89 ? -32.373 10.741 30.196 1.00 54.38 89 ASN A O 1
ATOM 713 N N . SER A 1 90 ? -33.023 9.293 28.597 1.00 48.16 90 SER A N 1
ATOM 714 C CA . SER A 1 90 ? -33.539 8.223 29.468 1.00 48.16 90 SER A CA 1
ATOM 715 C C . SER A 1 90 ? -32.660 6.977 29.399 1.00 48.16 90 SER A C 1
ATOM 717 O O . SER A 1 90 ? -32.558 6.301 30.446 1.00 48.16 90 SER A O 1
#

InterPro domains:
  IPR036691 Endonuclease/exonuclease/phosphatase superfamily [G3DSA:3.60.10.10] (1-60)
  IPR036691 Endonuclease/exonuclease/phosphatase superfamily [SSF56219] (8-60)

Radius of gyration: 23.23 Å; chains: 1; bounding box: 57×31×57 Å

Organism: Rhizopus oryzae (NCBI:txid64495)

Foldseek 3Di:
DDPCPCPPPFFFWDDDDPDIDTDNDDDDDDDPVFVVFWDDWDWADDDVVVHRGTDTDTDGDDDDDDDDQPPPPQPPVCVPPPVVVVVSVD